Protein AF-A0A4R9B1T7-F1 (afdb_monomer_lite)

pLDDT: mean 87.19, std 13.81, range [33.06, 97.69]

Foldseek 3Di:
DDDDPQDWDKDWDDWDAQLPPQRKIKTKIWIAHPVVRQIFIFIWIQGPNDIDTLDGQPDSQKDFPDWDAENNRQWIWTKIDNGNVPFDWPPDPPPTDTQAIKTFITGRVPSDGPDIDGDDDDDDD

Organism: NCBI:txid1259164

Structure (mmCIF, N/CA/C/O backbone):
data_AF-A0A4R9B1T7-F1
#
_entry.id   AF-A0A4R9B1T7-F1
#
loop_
_atom_site.gro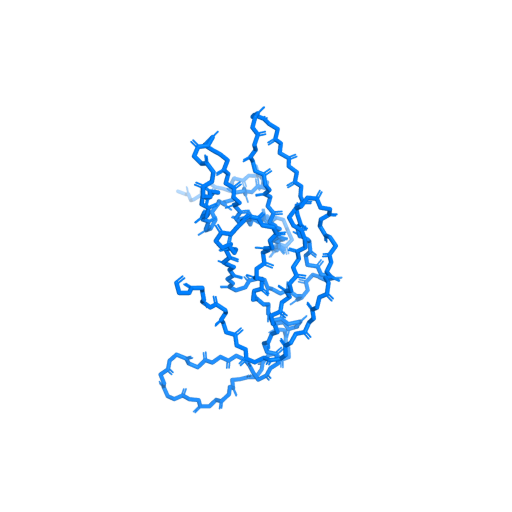up_PDB
_atom_site.id
_atom_site.type_symbol
_atom_site.label_atom_id
_atom_site.label_alt_id
_atom_site.label_comp_id
_atom_site.label_asym_id
_atom_site.label_entity_id
_atom_site.label_seq_id
_atom_site.pdbx_PDB_ins_code
_atom_site.Cartn_x
_atom_site.Cartn_y
_atom_site.Cartn_z
_atom_site.occupancy
_atom_site.B_iso_or_equiv
_atom_site.auth_seq_id
_atom_site.auth_comp_id
_atom_site.auth_asym_id
_atom_site.auth_atom_id
_atom_site.pdbx_PDB_model_num
ATOM 1 N N . MET A 1 1 ? 20.642 29.884 -5.667 1.00 33.06 1 MET A N 1
ATOM 2 C CA . MET A 1 1 ? 21.287 28.575 -5.428 1.00 33.06 1 MET A CA 1
ATOM 3 C C . MET A 1 1 ? 20.236 27.672 -4.811 1.00 33.06 1 MET A C 1
ATOM 5 O O . MET A 1 1 ? 19.611 28.138 -3.865 1.00 33.06 1 MET A O 1
ATOM 9 N N . PRO A 1 2 ? 19.957 26.474 -5.346 1.00 35.41 2 PRO A N 1
ATOM 10 C CA . PRO A 1 2 ? 19.049 25.559 -4.666 1.00 35.41 2 PRO A CA 1
ATOM 11 C C . PRO A 1 2 ? 19.725 25.107 -3.367 1.00 35.41 2 PRO A C 1
ATOM 13 O O . PRO A 1 2 ? 20.889 24.708 -3.382 1.00 35.41 2 PRO A O 1
ATOM 16 N N . GLN A 1 3 ? 19.038 25.270 -2.237 1.00 35.25 3 GLN A N 1
ATOM 17 C CA . GLN A 1 3 ? 19.550 24.815 -0.950 1.00 35.25 3 GLN A CA 1
ATOM 18 C C . GLN A 1 3 ? 19.370 23.303 -0.857 1.00 35.25 3 GLN A C 1
ATOM 20 O O . GLN A 1 3 ? 18.264 22.796 -1.026 1.00 35.25 3 GLN A O 1
ATOM 25 N N . ILE A 1 4 ? 20.469 22.597 -0.603 1.00 42.94 4 ILE A N 1
ATOM 26 C CA . ILE A 1 4 ? 20.443 21.188 -0.221 1.00 42.94 4 ILE A CA 1
ATOM 27 C C . ILE A 1 4 ? 19.821 21.146 1.176 1.00 42.94 4 ILE A C 1
ATOM 29 O O . ILE A 1 4 ? 20.411 21.643 2.133 1.00 42.94 4 ILE A O 1
ATOM 33 N N . VAL A 1 5 ? 18.601 20.622 1.273 1.00 47.53 5 VAL A N 1
ATOM 34 C CA . VAL A 1 5 ? 17.971 20.316 2.558 1.00 47.53 5 VAL A CA 1
ATOM 35 C C . VAL A 1 5 ? 18.565 18.990 3.018 1.00 47.53 5 VAL A C 1
ATOM 37 O O . VAL A 1 5 ? 18.233 17.940 2.474 1.00 47.53 5 VAL A O 1
ATOM 40 N N . GLU A 1 6 ? 19.484 19.032 3.981 1.00 45.84 6 GLU A N 1
ATOM 41 C CA . GLU A 1 6 ? 19.885 17.821 4.695 1.00 45.84 6 GLU A CA 1
ATOM 42 C C . GLU A 1 6 ? 18.702 17.333 5.537 1.00 45.84 6 GLU A C 1
ATOM 44 O O . GLU A 1 6 ? 18.221 18.036 6.427 1.00 45.84 6 GLU A O 1
ATOM 49 N N . GLY A 1 7 ? 18.205 16.135 5.237 1.00 50.31 7 GLY A N 1
ATOM 50 C CA . GLY A 1 7 ? 17.124 15.510 5.988 1.00 50.31 7 GLY A CA 1
ATOM 51 C C . GLY A 1 7 ? 16.364 14.480 5.165 1.00 50.31 7 GLY A C 1
ATOM 52 O O . GLY A 1 7 ? 16.354 14.514 3.937 1.00 50.31 7 GLY A O 1
ATOM 53 N N . THR A 1 8 ? 15.705 13.550 5.851 1.00 53.03 8 THR A N 1
ATOM 54 C CA . THR A 1 8 ? 14.718 12.690 5.202 1.00 53.03 8 THR A CA 1
ATOM 55 C C . THR A 1 8 ? 13.415 13.453 5.058 1.00 53.03 8 THR A C 1
ATOM 57 O O . THR A 1 8 ? 12.889 13.939 6.058 1.00 53.03 8 THR A O 1
ATOM 60 N N . THR A 1 9 ? 12.894 13.560 3.840 1.00 66.88 9 THR A N 1
ATOM 61 C CA . THR A 1 9 ? 11.587 14.177 3.598 1.00 66.88 9 THR A CA 1
ATOM 62 C C . THR A 1 9 ? 10.523 13.091 3.606 1.00 66.88 9 THR A C 1
ATOM 64 O O . THR A 1 9 ? 10.620 12.126 2.846 1.00 66.88 9 THR A O 1
ATOM 67 N N . GLU A 1 10 ? 9.529 13.241 4.477 1.00 72.38 10 GLU A N 1
ATOM 68 C CA . GLU A 1 10 ? 8.313 12.434 4.438 1.00 72.38 10 GLU A CA 1
ATOM 69 C C . GLU A 1 10 ? 7.242 13.165 3.634 1.00 72.38 10 GLU A C 1
ATOM 71 O O . GLU A 1 10 ? 7.064 14.379 3.751 1.00 72.38 10 GLU A O 1
ATOM 76 N N . SER A 1 11 ? 6.542 12.414 2.795 1.00 71.44 11 SER A N 1
ATOM 77 C CA . SER A 1 11 ? 5.416 12.896 2.013 1.00 71.44 11 SER A CA 1
ATOM 78 C C . SER A 1 11 ? 4.266 11.909 2.136 1.00 71.44 11 SER A C 1
ATOM 80 O O . SER A 1 11 ? 4.463 10.697 2.026 1.00 71.44 11 SER A O 1
ATOM 82 N N . THR A 1 12 ? 3.062 12.433 2.357 1.00 73.81 12 THR A N 1
ATOM 83 C CA . THR A 1 12 ? 1.832 11.646 2.291 1.00 73.81 12 THR A CA 1
ATOM 84 C C . THR A 1 12 ? 1.349 11.620 0.847 1.00 73.81 12 THR A C 1
ATOM 86 O O . THR A 1 12 ? 0.989 12.658 0.293 1.00 73.81 12 THR A O 1
ATOM 89 N N . ALA A 1 13 ? 1.339 10.435 0.241 1.00 67.19 13 ALA A N 1
ATOM 90 C CA . ALA A 1 13 ? 0.985 10.257 -1.166 1.00 67.19 13 ALA A CA 1
ATOM 91 C C . ALA A 1 13 ? -0.519 10.004 -1.377 1.00 67.19 13 ALA A C 1
ATOM 93 O O . ALA A 1 13 ? -1.072 10.380 -2.407 1.00 67.19 13 ALA A O 1
ATOM 94 N N . GLN A 1 14 ? -1.193 9.375 -0.408 1.00 84.31 14 GLN A N 1
ATOM 95 C CA . GLN A 1 14 ? -2.590 8.949 -0.537 1.00 84.31 14 GLN A CA 1
ATOM 96 C C . GLN A 1 14 ? -3.248 8.773 0.839 1.00 84.31 14 GLN A C 1
ATOM 98 O O . GLN A 1 14 ? -2.589 8.350 1.788 1.00 84.31 14 GLN A O 1
ATOM 103 N N . LEU A 1 15 ? -4.547 9.078 0.936 1.00 91.50 15 LEU A N 1
ATOM 104 C CA . LEU A 1 15 ? -5.371 8.948 2.145 1.00 91.50 15 LEU A CA 1
ATOM 105 C C . LEU A 1 15 ? -6.662 8.169 1.843 1.00 91.50 15 LEU A C 1
ATOM 107 O O . LEU A 1 15 ? -7.268 8.353 0.779 1.00 91.50 15 LEU A O 1
ATOM 111 N N . ARG A 1 16 ? -7.093 7.323 2.787 1.00 93.19 16 ARG A N 1
ATOM 112 C CA . ARG A 1 16 ? -8.399 6.641 2.803 1.00 93.19 16 ARG A CA 1
ATOM 113 C C . ARG A 1 16 ? -8.988 6.673 4.207 1.00 93.19 16 ARG A C 1
ATOM 115 O O . ARG A 1 16 ? -8.376 6.157 5.134 1.00 93.19 16 ARG A O 1
ATOM 122 N N . PHE A 1 17 ? -10.158 7.281 4.361 1.00 92.38 17 PHE A N 1
ATOM 123 C CA . PHE A 1 17 ? -10.843 7.375 5.650 1.00 92.38 17 PHE A CA 1
ATOM 124 C C . PHE A 1 17 ? -11.557 6.067 5.989 1.00 92.38 17 PHE A C 1
ATOM 126 O O . PHE A 1 17 ? -12.093 5.416 5.094 1.00 92.38 17 PHE A O 1
ATOM 133 N N . LEU A 1 18 ? -11.569 5.714 7.275 1.00 91.94 18 LEU A N 1
ATOM 134 C CA . LEU A 1 18 ? -12.405 4.634 7.790 1.00 91.94 18 LEU A CA 1
ATOM 135 C C . LEU A 1 18 ? -13.887 5.013 7.637 1.00 91.94 18 LEU A C 1
ATOM 137 O O . LEU A 1 18 ? -14.267 6.170 7.848 1.00 91.94 18 LEU A O 1
ATOM 141 N N . ALA A 1 19 ? -14.735 4.041 7.309 1.00 87.12 19 ALA A N 1
ATOM 142 C CA . ALA A 1 19 ? -16.173 4.237 7.151 1.00 87.12 19 ALA A CA 1
ATOM 143 C C . ALA A 1 19 ? -16.884 4.535 8.485 1.00 87.12 19 ALA A C 1
ATOM 145 O O . ALA A 1 19 ? -17.916 5.208 8.489 1.00 87.12 19 ALA A O 1
ATOM 146 N N . GLY A 1 20 ? -16.329 4.077 9.614 1.00 77.94 20 GLY A N 1
ATOM 147 C CA . GLY A 1 20 ? -16.911 4.228 10.956 1.00 77.94 20 GLY A CA 1
ATOM 148 C C . GLY A 1 20 ? -17.127 5.665 11.458 1.00 77.94 20 GLY A C 1
ATOM 149 O O . GLY A 1 20 ? -17.877 5.862 12.408 1.00 77.94 20 GLY A O 1
ATOM 150 N N . GLY A 1 21 ? -16.535 6.680 10.819 1.00 69.69 21 GLY A N 1
ATOM 151 C CA . GLY A 1 21 ? -16.813 8.094 11.112 1.00 69.69 21 GLY A CA 1
ATOM 152 C C . GLY A 1 21 ? -16.031 8.711 12.279 1.00 69.69 21 GLY A C 1
ATOM 153 O O . GLY A 1 21 ? -16.085 9.926 12.454 1.00 69.69 21 GLY A O 1
ATOM 154 N N . ASP A 1 22 ? -15.227 7.931 13.005 1.00 79.00 22 ASP A N 1
ATOM 155 C CA . ASP A 1 22 ? -14.417 8.395 14.149 1.00 79.00 22 ASP A CA 1
ATOM 156 C C . ASP A 1 22 ? -13.148 9.181 13.741 1.00 79.00 22 ASP A C 1
ATOM 158 O O . ASP A 1 22 ? -12.241 9.409 14.538 1.00 79.00 22 ASP A O 1
ATOM 162 N N . GLY A 1 23 ? -13.050 9.598 12.475 1.00 81.88 23 GLY A N 1
ATOM 163 C CA . GLY A 1 23 ? -11.924 10.380 11.954 1.00 81.88 23 GLY A CA 1
ATOM 164 C C . GLY A 1 23 ? -10.641 9.583 11.696 1.00 81.88 23 GLY A C 1
ATOM 165 O O . GLY A 1 23 ? -9.635 10.181 11.319 1.00 81.88 23 GLY A O 1
ATOM 166 N N . GLY A 1 24 ? -10.666 8.258 11.860 1.00 92.50 24 GLY A N 1
ATOM 167 C CA . GLY A 1 24 ? -9.543 7.391 11.513 1.00 92.50 24 GLY A CA 1
ATOM 168 C C . GLY A 1 24 ? -9.315 7.295 10.002 1.00 92.50 24 GLY A C 1
ATOM 169 O O . GLY A 1 24 ? -10.249 7.412 9.202 1.00 92.50 24 GLY A O 1
ATOM 170 N N . TYR A 1 25 ? -8.069 7.070 9.594 1.00 94.44 25 TYR A N 1
ATOM 171 C CA . TYR A 1 25 ? -7.704 6.908 8.187 1.00 94.44 25 TYR A CA 1
ATOM 172 C C . TYR A 1 25 ? -6.434 6.082 8.007 1.00 94.44 25 TYR A C 1
ATOM 174 O O . TYR A 1 25 ? -5.565 6.034 8.874 1.00 94.44 25 TYR A O 1
ATOM 182 N N . VAL A 1 26 ? -6.297 5.472 6.835 1.00 95.50 26 VAL A N 1
ATOM 183 C CA . VAL A 1 26 ? -5.043 4.898 6.353 1.00 95.50 26 VAL A CA 1
ATOM 184 C C . VAL A 1 26 ? -4.361 5.900 5.429 1.00 95.50 26 VAL A C 1
ATOM 186 O O . VAL A 1 26 ? -4.991 6.469 4.533 1.00 95.50 26 VAL A O 1
ATOM 189 N N . GLN A 1 27 ? -3.064 6.102 5.630 1.00 95.44 27 GLN A N 1
ATOM 190 C CA . GLN A 1 27 ? -2.226 6.952 4.796 1.00 95.44 27 GLN A CA 1
ATOM 191 C C . GLN A 1 27 ? -1.053 6.182 4.195 1.00 95.44 27 GLN A C 1
ATOM 193 O O . GLN A 1 27 ? -0.434 5.354 4.863 1.00 95.44 27 GLN A O 1
ATOM 198 N N . GLY A 1 28 ? -0.730 6.490 2.941 1.00 95.56 28 GLY A N 1
ATOM 199 C CA . GLY A 1 28 ? 0.509 6.069 2.300 1.00 95.56 28 GLY A CA 1
ATOM 200 C C . GLY A 1 28 ? 1.598 7.102 2.531 1.00 95.56 28 GLY A C 1
ATOM 201 O O . GLY A 1 28 ? 1.429 8.265 2.162 1.00 95.56 28 GLY A O 1
ATOM 202 N N . VAL A 1 29 ? 2.701 6.675 3.137 1.00 93.88 29 VAL A N 1
ATOM 203 C CA . VAL A 1 29 ? 3.838 7.533 3.468 1.00 93.88 29 VAL A CA 1
ATOM 204 C C . VAL A 1 29 ? 5.041 7.103 2.651 1.00 93.88 29 VAL A C 1
ATOM 206 O O . VAL A 1 29 ? 5.455 5.943 2.699 1.00 93.88 29 VAL A O 1
ATOM 209 N N . THR A 1 30 ? 5.634 8.064 1.956 1.00 92.25 30 THR A N 1
ATOM 210 C CA . THR A 1 30 ? 6.909 7.915 1.265 1.00 92.25 30 THR A CA 1
ATOM 211 C C . THR A 1 30 ? 7.974 8.697 2.013 1.00 92.25 30 THR A C 1
ATOM 213 O O . THR A 1 30 ? 7.826 9.896 2.247 1.00 92.25 30 THR A O 1
ATOM 216 N N . ARG A 1 31 ? 9.080 8.032 2.345 1.00 89.56 31 ARG A N 1
ATOM 217 C CA . ARG A 1 31 ? 10.281 8.653 2.897 1.00 89.56 31 ARG A CA 1
ATOM 218 C C . ARG A 1 31 ? 11.402 8.606 1.872 1.00 89.56 31 ARG A C 1
ATOM 220 O O . ARG A 1 31 ? 11.806 7.522 1.453 1.00 89.56 31 ARG A O 1
ATOM 227 N N . PHE A 1 32 ? 11.924 9.774 1.522 1.00 86.69 32 PHE A N 1
ATOM 228 C CA . PHE A 1 32 ? 13.086 9.911 0.652 1.00 86.69 32 PHE A CA 1
ATOM 229 C C . PHE A 1 32 ? 14.341 10.225 1.472 1.00 86.69 32 PHE A C 1
ATOM 231 O O . PHE A 1 32 ? 14.328 11.119 2.324 1.00 86.69 32 PHE A O 1
ATOM 238 N N . ASP A 1 33 ? 15.420 9.492 1.214 1.00 86.06 33 ASP A N 1
ATOM 239 C CA . ASP A 1 33 ? 16.755 9.751 1.748 1.00 86.06 33 ASP A CA 1
ATOM 240 C C . ASP A 1 33 ? 17.613 10.429 0.674 1.00 86.06 33 ASP A C 1
ATOM 242 O O . ASP A 1 33 ? 18.056 9.797 -0.284 1.00 86.06 33 ASP A O 1
ATOM 246 N N . ALA A 1 34 ? 17.874 11.724 0.852 1.00 84.12 34 ALA A N 1
ATOM 247 C CA . ALA A 1 34 ? 18.642 12.518 -0.101 1.00 84.12 34 ALA A CA 1
ATOM 248 C C . ALA A 1 34 ? 20.122 12.108 -0.209 1.00 84.12 34 ALA A C 1
ATOM 250 O O . ALA A 1 34 ? 20.746 12.389 -1.230 1.00 84.12 34 ALA A O 1
ATOM 251 N N . ALA A 1 35 ? 20.691 11.447 0.807 1.00 87.50 35 ALA A N 1
ATOM 252 C CA . ALA A 1 35 ? 22.092 11.031 0.787 1.00 87.50 35 ALA A CA 1
ATOM 253 C C . ALA A 1 35 ? 22.305 9.786 -0.083 1.00 87.50 35 ALA A C 1
ATOM 255 O O . ALA A 1 35 ? 23.337 9.652 -0.739 1.00 87.50 35 ALA A O 1
ATOM 256 N N . THR A 1 36 ? 21.330 8.875 -0.086 1.00 86.75 36 THR A N 1
ATOM 257 C CA . THR A 1 36 ? 21.408 7.602 -0.819 1.00 86.75 36 THR A CA 1
ATOM 258 C C . THR A 1 36 ? 20.541 7.574 -2.077 1.00 86.75 36 THR A C 1
ATOM 260 O O . THR A 1 36 ? 20.720 6.700 -2.922 1.00 86.75 36 THR A O 1
ATOM 263 N N . GLY A 1 37 ? 19.597 8.508 -2.210 1.00 84.88 37 GLY A N 1
ATOM 264 C CA . GLY A 1 37 ? 18.543 8.472 -3.222 1.00 84.88 37 GLY A CA 1
ATOM 265 C C . GLY A 1 37 ? 17.494 7.384 -2.968 1.00 84.88 37 G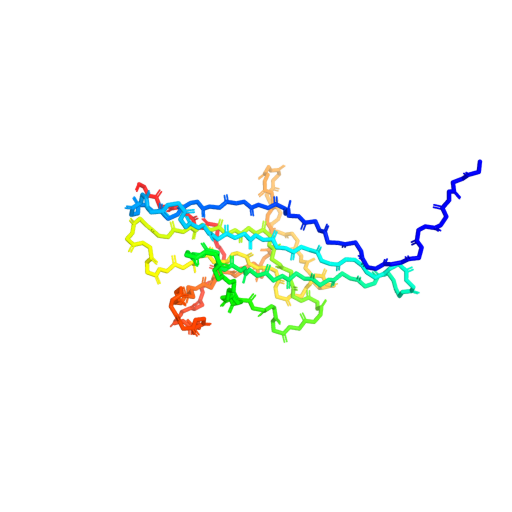LY A C 1
ATOM 266 O O . GLY A 1 37 ? 16.670 7.119 -3.842 1.00 84.88 37 GLY A O 1
ATOM 267 N N . ALA A 1 38 ? 17.530 6.720 -1.807 1.00 85.56 38 ALA A N 1
ATOM 268 C CA . ALA A 1 38 ? 16.609 5.642 -1.488 1.00 85.56 38 ALA A CA 1
ATOM 269 C C . ALA A 1 38 ? 15.214 6.180 -1.152 1.00 85.56 38 ALA A C 1
ATOM 271 O O . ALA A 1 38 ? 15.054 7.175 -0.445 1.00 85.56 38 ALA A O 1
ATOM 272 N N . GLU A 1 39 ? 14.200 5.454 -1.609 1.00 88.31 39 GLU A N 1
ATOM 273 C CA . GLU A 1 39 ? 12.801 5.696 -1.281 1.00 88.31 39 GLU A CA 1
ATOM 274 C C . GLU A 1 39 ? 12.272 4.512 -0.470 1.00 88.31 39 GLU A C 1
ATOM 276 O O . GLU A 1 39 ? 12.548 3.355 -0.796 1.00 88.31 39 GLU A O 1
ATOM 281 N N . ARG A 1 40 ? 11.529 4.791 0.602 1.00 90.75 40 ARG A N 1
ATOM 282 C CA . ARG A 1 40 ? 10.839 3.771 1.395 1.00 90.75 40 ARG A CA 1
ATOM 283 C C . ARG A 1 40 ? 9.388 4.155 1.589 1.00 90.75 40 ARG A C 1
ATOM 285 O O . ARG A 1 40 ? 9.099 5.227 2.116 1.00 90.75 40 ARG A O 1
ATOM 292 N N . GLN A 1 41 ? 8.502 3.250 1.205 1.00 94.56 41 GLN A N 1
ATOM 293 C CA . GLN A 1 41 ? 7.065 3.412 1.358 1.00 94.56 41 GLN A CA 1
ATOM 294 C C . GLN A 1 41 ? 6.555 2.565 2.519 1.00 94.56 41 GLN A C 1
ATOM 296 O O . GLN A 1 41 ? 7.130 1.524 2.833 1.00 94.56 41 GLN A O 1
ATOM 301 N N . HIS A 1 42 ? 5.478 3.003 3.156 1.00 95.44 42 HIS A N 1
ATOM 302 C CA . HIS A 1 42 ? 4.702 2.187 4.084 1.00 95.44 42 HIS A CA 1
ATOM 303 C C . HIS A 1 42 ? 3.276 2.727 4.196 1.00 95.44 42 HIS A C 1
ATOM 305 O O . HIS A 1 42 ? 3.009 3.875 3.832 1.00 95.44 42 HIS A O 1
ATOM 311 N N . LEU A 1 43 ? 2.365 1.901 4.708 1.00 96.75 43 LEU A N 1
ATOM 312 C CA . LEU A 1 43 ? 0.993 2.305 5.005 1.00 96.75 43 LEU A CA 1
ATOM 313 C C . LEU A 1 43 ? 0.799 2.360 6.512 1.00 96.75 43 LEU A C 1
ATOM 315 O O . LEU A 1 43 ? 1.134 1.403 7.217 1.00 96.75 43 LEU A O 1
ATOM 319 N N . SER A 1 44 ? 0.230 3.462 6.985 1.00 95.75 44 SER A N 1
ATOM 320 C CA . SER A 1 44 ? -0.035 3.698 8.400 1.00 95.75 44 SER A CA 1
ATOM 321 C C . SER A 1 44 ? -1.516 3.944 8.639 1.00 95.75 44 SER A C 1
ATOM 323 O O . SER A 1 44 ? -2.136 4.714 7.911 1.00 95.75 44 SER A O 1
ATOM 325 N N . LEU A 1 45 ? -2.067 3.309 9.667 1.00 95.31 45 LEU A N 1
ATOM 326 C CA . LEU A 1 45 ? -3.365 3.622 10.245 1.00 95.31 45 LEU A CA 1
ATOM 327 C C . LEU A 1 45 ? -3.176 4.720 11.284 1.00 95.31 45 LEU A C 1
ATOM 329 O O . LEU A 1 45 ? -2.363 4.572 12.195 1.00 95.31 45 LEU A O 1
ATOM 333 N N . VAL A 1 46 ? -3.942 5.793 11.149 1.00 94.31 46 VAL A N 1
ATOM 334 C CA . VAL A 1 46 ? -4.066 6.852 12.144 1.00 94.31 46 VAL A CA 1
ATOM 335 C C . VAL A 1 46 ? -5.451 6.748 12.762 1.00 94.31 46 VAL A C 1
ATOM 337 O O .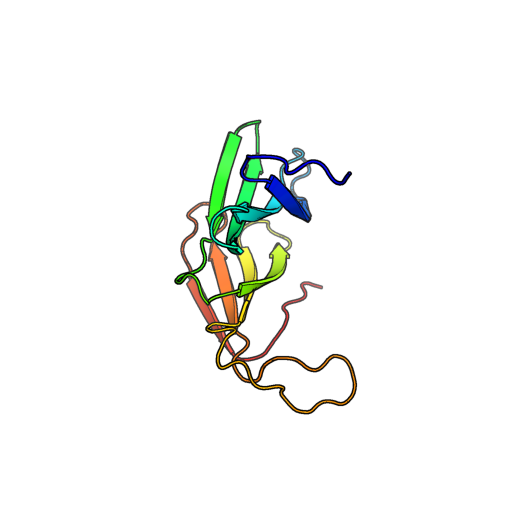 VAL A 1 46 ? -6.451 6.849 12.051 1.00 94.31 46 VAL A O 1
ATOM 340 N N . GLN A 1 47 ? -5.513 6.532 14.072 1.00 91.56 47 GLN A N 1
ATOM 341 C CA . GLN A 1 47 ? -6.763 6.410 14.822 1.00 91.56 47 GLN A CA 1
ATOM 342 C C . GLN A 1 47 ? -6.529 6.848 16.268 1.00 91.56 47 GLN A C 1
ATOM 344 O O . GLN A 1 47 ? -5.501 6.513 16.842 1.00 91.56 47 GLN A O 1
ATOM 349 N N . ASP A 1 48 ? -7.449 7.626 16.845 1.00 89.25 48 ASP A N 1
ATOM 350 C CA . ASP A 1 48 ? -7.366 8.099 18.239 1.00 89.25 48 ASP A CA 1
ATOM 351 C C . ASP A 1 48 ? -6.037 8.795 18.604 1.00 89.25 48 ASP A C 1
ATOM 353 O O . ASP A 1 48 ? -5.530 8.666 19.714 1.00 89.25 48 ASP A O 1
ATOM 357 N N . ALA A 1 49 ? -5.473 9.555 17.655 1.00 85.75 49 ALA A N 1
ATOM 358 C CA . ALA A 1 49 ? -4.151 10.199 17.730 1.00 85.75 49 ALA A CA 1
ATOM 359 C C . ALA A 1 49 ? -2.941 9.242 17.808 1.00 85.75 49 ALA A C 1
ATOM 361 O O . ALA A 1 49 ? -1.802 9.704 17.893 1.00 85.75 49 ALA A O 1
ATOM 362 N N . GLU A 1 50 ? -3.170 7.937 17.698 1.00 91.75 50 GLU A N 1
ATOM 363 C CA . GLU A 1 50 ? -2.142 6.910 17.572 1.00 91.75 50 GLU A CA 1
ATOM 364 C C . GLU A 1 50 ? -1.856 6.602 16.097 1.00 91.75 50 GLU A C 1
ATOM 366 O O . GLU A 1 50 ? -2.713 6.764 15.220 1.00 91.75 50 GLU A O 1
ATOM 371 N N . VAL A 1 51 ? -0.630 6.152 15.818 1.00 93.56 51 VAL A N 1
ATOM 372 C CA . VAL A 1 51 ? -0.180 5.788 14.468 1.00 93.56 51 VAL A CA 1
ATOM 373 C C . VAL A 1 51 ? 0.410 4.384 14.484 1.00 93.56 51 VAL A C 1
ATOM 375 O O . VAL A 1 51 ? 1.387 4.117 15.183 1.00 93.56 51 VAL A O 1
ATOM 378 N N . TYR A 1 52 ? -0.145 3.498 13.660 1.00 94.12 52 TYR A N 1
ATOM 379 C CA . TYR A 1 52 ? 0.285 2.108 13.529 1.00 94.12 52 TYR A CA 1
ATOM 380 C C . TYR A 1 52 ? 0.675 1.804 12.091 1.00 94.12 52 TYR A C 1
ATOM 382 O O . TYR A 1 52 ? -0.082 2.085 11.167 1.00 94.12 52 TYR A O 1
ATOM 390 N N . THR A 1 53 ? 1.825 1.172 11.874 1.00 95.44 53 THR A N 1
ATOM 391 C CA . THR A 1 53 ? 2.175 0.674 10.540 1.00 95.44 53 THR A CA 1
ATOM 392 C C . THR A 1 53 ? 1.365 -0.581 10.220 1.00 95.44 53 THR A C 1
ATOM 394 O O . THR A 1 53 ? 1.521 -1.607 10.876 1.00 95.44 53 THR A O 1
ATOM 397 N N . VAL A 1 54 ? 0.522 -0.506 9.191 1.00 96.44 54 VAL A N 1
ATOM 398 C CA . VAL A 1 54 ? -0.337 -1.612 8.734 1.00 96.44 54 VAL A CA 1
ATOM 399 C C . VAL A 1 54 ? 0.365 -2.457 7.680 1.00 96.44 54 VAL A C 1
ATOM 401 O O . VAL A 1 54 ? 0.195 -3.671 7.640 1.00 96.44 54 VAL A O 1
ATOM 404 N N . HIS A 1 55 ? 1.162 -1.834 6.812 1.00 97.00 55 HIS A N 1
ATOM 405 C CA . HIS A 1 55 ? 1.888 -2.559 5.778 1.00 97.00 55 HIS A CA 1
ATOM 406 C C . HIS A 1 55 ? 3.260 -1.942 5.511 1.00 97.00 55 HIS A C 1
ATOM 408 O O . HIS A 1 55 ? 3.396 -0.728 5.347 1.00 97.00 55 HIS A O 1
ATOM 414 N N . LEU A 1 56 ? 4.261 -2.817 5.434 1.00 96.25 56 LEU A N 1
ATOM 415 C CA . LEU A 1 56 ? 5.618 -2.526 4.991 1.00 96.25 56 LEU A CA 1
ATOM 416 C C . LEU A 1 56 ? 5.906 -3.371 3.749 1.00 96.25 56 LEU A C 1
ATOM 418 O O . LEU A 1 56 ? 5.641 -4.579 3.797 1.00 96.25 56 LEU A O 1
ATOM 422 N N . PRO A 1 57 ? 6.485 -2.779 2.691 1.00 95.69 57 PRO A N 1
ATOM 423 C CA . PRO A 1 57 ? 6.984 -3.541 1.563 1.00 95.69 57 PRO A CA 1
ATOM 424 C C . PRO A 1 57 ? 7.959 -4.631 2.014 1.00 95.69 57 PRO A C 1
ATOM 426 O O . PRO A 1 57 ? 8.797 -4.415 2.896 1.00 95.69 57 PRO A O 1
ATOM 429 N N . ALA A 1 58 ? 7.867 -5.811 1.405 1.00 94.81 58 ALA A N 1
ATOM 430 C CA . ALA A 1 58 ? 8.694 -6.963 1.767 1.00 94.81 58 ALA A CA 1
ATOM 431 C C . ALA A 1 58 ? 10.181 -6.782 1.404 1.00 94.81 58 ALA A C 1
ATOM 433 O O . ALA A 1 58 ? 11.046 -7.484 1.936 1.00 94.81 58 ALA A O 1
ATOM 434 N N . SER A 1 59 ? 10.488 -5.855 0.495 1.00 94.38 59 SER A N 1
ATOM 435 C CA . SER A 1 59 ? 11.840 -5.531 0.043 1.00 94.38 59 SER A CA 1
ATOM 436 C C . SER A 1 59 ? 11.958 -4.040 -0.300 1.00 94.38 59 SER A C 1
ATOM 438 O O . SER A 1 59 ? 10.966 -3.324 -0.376 1.00 94.38 59 SER A O 1
ATOM 440 N N . ALA A 1 60 ? 13.183 -3.568 -0.550 1.00 91.56 60 ALA A N 1
ATOM 441 C CA . ALA A 1 60 ? 13.422 -2.204 -1.032 1.00 91.56 60 ALA A CA 1
ATOM 442 C C . ALA A 1 60 ? 13.052 -1.992 -2.517 1.00 91.56 60 ALA A C 1
ATOM 444 O O . ALA A 1 60 ? 13.096 -0.862 -3.001 1.00 91.56 60 ALA A O 1
ATOM 445 N N . THR A 1 61 ? 12.751 -3.065 -3.253 1.00 94.25 61 THR A N 1
ATOM 446 C CA . THR A 1 61 ? 12.352 -3.004 -4.666 1.00 94.25 61 THR A CA 1
ATOM 447 C C . THR A 1 61 ? 10.854 -3.220 -4.865 1.00 94.25 61 THR A C 1
ATOM 449 O O . THR A 1 61 ? 10.335 -2.889 -5.933 1.00 94.25 61 THR A O 1
ATOM 452 N N . GLU A 1 62 ? 10.151 -3.716 -3.844 1.00 95.81 62 GLU A N 1
ATOM 453 C CA . GLU A 1 62 ? 8.694 -3.758 -3.810 1.00 95.81 62 GLU A CA 1
ATOM 454 C C . GLU A 1 62 ? 8.141 -2.336 -3.665 1.00 95.81 62 GLU A C 1
ATOM 456 O O . GLU A 1 62 ? 8.576 -1.563 -2.811 1.00 95.81 62 GLU A O 1
ATOM 461 N N . THR A 1 63 ? 7.203 -1.976 -4.536 1.00 94.19 63 THR A N 1
ATOM 462 C CA . THR A 1 63 ? 6.615 -0.632 -4.595 1.00 94.19 63 THR A CA 1
ATOM 463 C C . THR A 1 63 ? 5.115 -0.726 -4.390 1.00 94.19 63 THR A C 1
ATOM 465 O O . THR A 1 63 ? 4.456 -1.526 -5.047 1.00 94.19 63 THR A O 1
ATOM 468 N N . ILE A 1 64 ? 4.570 0.114 -3.520 1.00 94.81 64 ILE A N 1
ATOM 469 C CA . ILE A 1 64 ? 3.133 0.320 -3.371 1.00 94.81 64 ILE A CA 1
ATOM 470 C C . ILE A 1 64 ? 2.708 1.322 -4.439 1.00 94.81 64 ILE A C 1
ATOM 472 O O . ILE A 1 64 ? 3.177 2.460 -4.463 1.00 94.81 64 ILE A O 1
ATOM 476 N N . VAL A 1 65 ? 1.818 0.892 -5.328 1.00 92.56 65 VAL A N 1
ATOM 477 C CA . VAL A 1 65 ? 1.294 1.727 -6.421 1.00 92.56 65 VAL A CA 1
ATOM 478 C C . VAL A 1 65 ? -0.120 2.233 -6.145 1.00 92.56 65 VAL A C 1
ATOM 480 O O . VAL A 1 65 ? -0.568 3.175 -6.790 1.00 92.56 65 VAL A O 1
ATOM 483 N N . GLY A 1 66 ? -0.804 1.651 -5.160 1.00 92.69 66 GLY A N 1
ATOM 484 C CA . GLY A 1 66 ? -2.103 2.112 -4.691 1.00 92.69 66 GLY A CA 1
ATOM 485 C C . GLY A 1 66 ? -2.620 1.273 -3.529 1.00 92.69 66 GLY A C 1
ATOM 486 O O . GLY A 1 66 ? -2.082 0.209 -3.214 1.00 92.69 66 GLY A O 1
ATOM 487 N N . PHE A 1 67 ? -3.670 1.754 -2.875 1.00 94.75 67 PHE A N 1
ATOM 488 C CA . PHE A 1 67 ? -4.424 0.970 -1.907 1.00 94.75 67 PHE A CA 1
ATOM 489 C C . PHE A 1 67 ? -5.864 1.463 -1.777 1.00 94.75 67 PHE A C 1
ATOM 491 O O . PHE A 1 67 ? -6.154 2.641 -2.003 1.00 94.75 67 PHE A O 1
ATOM 498 N N . GLU A 1 68 ? -6.737 0.564 -1.334 1.00 94.44 68 GLU A N 1
ATOM 499 C CA . GLU A 1 68 ? -8.145 0.839 -1.076 1.00 94.44 68 GLU A CA 1
ATOM 500 C C . GLU A 1 68 ? -8.601 0.140 0.210 1.00 94.44 68 GLU A C 1
ATOM 502 O O . GLU A 1 68 ? -8.236 -1.009 0.482 1.00 94.44 68 GLU A O 1
ATOM 507 N N . LEU A 1 69 ? -9.407 0.831 1.014 1.00 93.75 69 LEU A N 1
ATOM 508 C CA . LEU A 1 69 ? -9.942 0.299 2.262 1.00 93.75 69 LEU A CA 1
ATOM 509 C C . LEU A 1 69 ? -11.281 -0.399 2.003 1.00 93.75 69 LEU A C 1
ATOM 511 O O . LEU A 1 69 ? -12.134 0.130 1.296 1.00 93.75 69 LEU A O 1
ATOM 515 N N . SER A 1 70 ? -11.475 -1.587 2.573 1.00 93.44 70 SER A N 1
ATOM 516 C CA . SER A 1 70 ? -12.754 -2.292 2.487 1.00 93.44 70 SER A CA 1
ATOM 517 C C . SER A 1 70 ? -13.870 -1.514 3.197 1.00 93.44 70 SER A C 1
ATOM 519 O O . SER A 1 70 ? -13.596 -0.957 4.258 1.00 93.44 70 SER A O 1
ATOM 521 N N . PRO A 1 71 ? -15.137 -1.576 2.742 1.00 91.88 71 PRO A N 1
ATOM 522 C CA . PRO A 1 71 ? -16.241 -0.806 3.330 1.00 91.88 71 PRO A CA 1
ATOM 523 C C . PRO A 1 71 ? -16.533 -1.085 4.810 1.00 91.88 71 PRO A C 1
ATOM 525 O O . PRO A 1 71 ? -17.218 -0.308 5.463 1.00 91.88 71 PRO A O 1
ATOM 528 N N . ASN A 1 72 ? -16.069 -2.223 5.332 1.00 92.88 72 ASN A N 1
ATOM 529 C CA 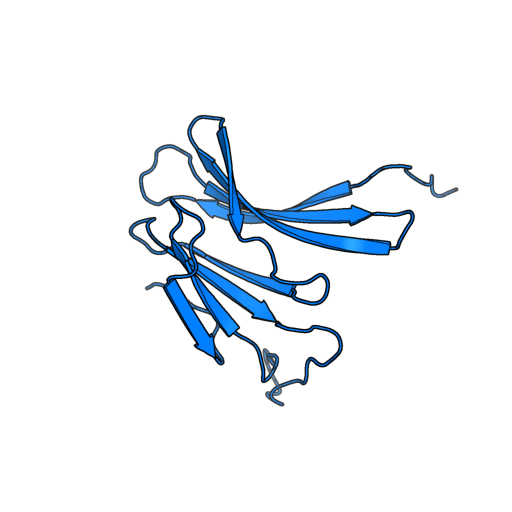. ASN A 1 72 ? -16.220 -2.599 6.735 1.00 92.88 72 ASN A CA 1
ATOM 530 C C . ASN A 1 72 ? -14.958 -2.332 7.576 1.00 92.88 72 ASN A C 1
ATOM 532 O O . ASN A 1 72 ? -14.872 -2.846 8.688 1.00 92.88 72 ASN A O 1
ATOM 536 N N . ASP A 1 73 ? -13.976 -1.604 7.035 1.00 94.06 73 ASP A N 1
ATOM 537 C CA . ASP A 1 73 ? -12.715 -1.209 7.679 1.00 94.06 73 ASP A CA 1
ATOM 538 C C . ASP A 1 73 ? -11.786 -2.366 8.110 1.00 94.06 73 ASP A C 1
ATOM 540 O O . ASP A 1 73 ? -10.759 -2.147 8.749 1.00 94.06 73 ASP A O 1
ATOM 544 N N . GLN A 1 74 ? -12.093 -3.618 7.752 1.00 94.81 74 GLN A N 1
ATOM 545 C CA . GLN A 1 74 ? -11.327 -4.781 8.224 1.00 94.81 74 GLN A CA 1
ATOM 546 C C . GLN A 1 74 ? -10.087 -5.080 7.384 1.00 94.81 74 GLN A C 1
ATOM 548 O O . GLN A 1 74 ? -9.114 -5.650 7.894 1.00 94.81 74 GLN A O 1
ATOM 553 N N . TYR A 1 75 ? -10.135 -4.744 6.097 1.00 95.69 75 TYR A N 1
ATOM 554 C CA . TYR A 1 75 ? -9.103 -5.093 5.138 1.00 95.69 75 TYR A CA 1
ATOM 555 C C . TYR A 1 75 ? -8.636 -3.893 4.332 1.00 95.69 75 TYR A C 1
ATOM 557 O O . TYR A 1 75 ? -9.415 -3.051 3.893 1.00 95.69 75 TYR A O 1
ATOM 565 N N . LEU A 1 76 ? -7.339 -3.885 4.072 1.00 95.62 76 LEU A N 1
ATOM 566 C CA . LEU A 1 76 ? -6.706 -3.015 3.106 1.00 95.62 76 LEU A CA 1
ATOM 567 C C . LEU A 1 76 ? -6.338 -3.856 1.889 1.00 95.62 76 LEU A C 1
ATOM 569 O O . LEU A 1 76 ? -5.603 -4.839 2.014 1.00 95.62 76 LEU A O 1
ATOM 573 N N . ALA A 1 77 ? -6.859 -3.487 0.725 1.00 96.56 77 ALA A N 1
ATOM 574 C CA . ALA A 1 77 ? -6.375 -4.008 -0.538 1.00 96.56 77 ALA A CA 1
ATOM 575 C C . ALA A 1 77 ? -5.192 -3.141 -0.974 1.00 96.56 77 ALA A C 1
ATOM 577 O O . ALA A 1 77 ? -5.370 -1.973 -1.301 1.00 96.56 77 ALA A O 1
ATOM 578 N N . VAL A 1 78 ? -3.983 -3.692 -0.921 1.00 96.56 78 VAL A N 1
ATOM 579 C CA . VAL A 1 78 ? -2.747 -2.989 -1.278 1.00 96.56 78 VAL A CA 1
ATOM 580 C C . VAL A 1 78 ? -2.280 -3.483 -2.632 1.00 96.56 78 VAL A C 1
ATOM 582 O O . VAL A 1 78 ? -2.002 -4.670 -2.791 1.00 96.56 78 VAL A O 1
ATOM 585 N N . HIS A 1 79 ? -2.184 -2.581 -3.597 1.00 95.50 79 HIS A N 1
ATOM 586 C CA . HIS A 1 79 ? -1.674 -2.880 -4.921 1.00 95.50 79 HIS A CA 1
ATOM 587 C C . HIS A 1 79 ? -0.169 -2.608 -4.955 1.00 95.50 79 HIS A C 1
ATOM 589 O O . HIS A 1 79 ? 0.284 -1.492 -4.678 1.00 95.50 79 HIS A O 1
ATOM 595 N N . ILE A 1 80 ? 0.606 -3.646 -5.268 1.00 95.81 80 ILE A N 1
ATOM 596 C CA . ILE A 1 80 ? 2.065 -3.593 -5.297 1.00 95.81 80 ILE A CA 1
ATOM 597 C C . ILE A 1 80 ? 2.635 -4.032 -6.643 1.00 95.81 80 ILE A C 1
ATOM 599 O O . ILE A 1 80 ? 2.066 -4.871 -7.340 1.00 95.81 80 ILE A O 1
ATOM 603 N N . VAL A 1 81 ? 3.830 -3.531 -6.936 1.00 95.75 81 VAL A N 1
ATOM 604 C CA . VAL A 1 81 ? 4.766 -4.107 -7.902 1.00 95.75 81 VAL A CA 1
ATOM 605 C C . VAL A 1 81 ? 5.857 -4.819 -7.094 1.00 95.75 81 VAL A C 1
ATOM 607 O O . VAL A 1 81 ? 6.620 -4.131 -6.411 1.00 95.75 81 VAL A O 1
ATOM 610 N N . PRO A 1 82 ? 5.950 -6.163 -7.126 1.00 95.25 82 PRO A N 1
ATOM 611 C CA . PRO A 1 82 ? 6.862 -6.924 -6.263 1.00 95.25 82 PRO A CA 1
ATOM 612 C C . PRO A 1 82 ? 8.343 -6.581 -6.453 1.00 95.25 82 PRO A C 1
ATOM 614 O O . PRO A 1 82 ? 9.123 -6.628 -5.504 1.00 95.25 82 PRO A O 1
ATOM 617 N N . ASN A 1 83 ? 8.743 -6.243 -7.682 1.00 95.06 83 ASN A N 1
ATOM 618 C CA . ASN A 1 83 ? 10.089 -5.777 -7.979 1.00 95.06 83 ASN A CA 1
ATOM 619 C C . ASN A 1 83 ? 10.081 -4.765 -9.131 1.00 95.06 83 ASN A C 1
ATOM 621 O O . ASN A 1 83 ? 10.027 -5.134 -10.305 1.00 95.06 83 ASN A O 1
ATOM 625 N N . ARG A 1 84 ? 10.213 -3.479 -8.794 1.00 91.69 84 ARG A N 1
ATOM 626 C CA . ARG A 1 84 ? 10.240 -2.382 -9.773 1.00 91.69 84 ARG A CA 1
ATOM 627 C C . ARG A 1 84 ? 11.372 -2.473 -10.801 1.00 91.69 84 ARG A C 1
ATOM 629 O O . ARG A 1 84 ? 11.252 -1.898 -11.874 1.00 91.69 84 ARG A O 1
ATOM 636 N N . GLU A 1 85 ? 12.461 -3.178 -10.495 1.00 94.44 85 GLU A N 1
ATOM 637 C CA . GLU A 1 85 ? 13.617 -3.303 -11.397 1.00 94.44 85 GLU A CA 1
ATOM 638 C C . GLU A 1 85 ? 13.369 -4.297 -12.536 1.00 94.44 85 GLU A C 1
ATOM 640 O O . GLU A 1 85 ? 13.988 -4.201 -13.593 1.00 94.44 85 GLU A O 1
ATOM 645 N N . THR A 1 86 ? 12.459 -5.250 -12.326 1.00 94.69 86 THR A N 1
ATOM 646 C CA . THR A 1 86 ? 12.087 -6.276 -13.312 1.00 94.69 86 THR A CA 1
ATOM 647 C C . THR A 1 86 ? 10.666 -6.101 -13.839 1.00 94.69 86 THR A C 1
ATOM 649 O O . THR A 1 86 ? 10.184 -6.956 -14.579 1.00 94.69 86 THR A O 1
ATOM 652 N N . ALA A 1 87 ? 9.990 -5.020 -13.449 1.00 92.00 87 ALA A N 1
ATOM 653 C CA . ALA A 1 87 ? 8.615 -4.743 -13.825 1.00 92.00 87 ALA A CA 1
ATOM 654 C C . ALA A 1 87 ? 8.477 -4.624 -15.350 1.00 92.00 87 ALA A C 1
ATOM 656 O O . ALA A 1 87 ? 9.145 -3.814 -15.995 1.00 92.00 87 ALA A O 1
ATOM 657 N N . ALA A 1 88 ? 7.582 -5.426 -15.922 1.00 94.00 88 ALA A N 1
ATOM 658 C CA . ALA A 1 88 ? 7.262 -5.410 -17.343 1.00 94.00 88 ALA A CA 1
ATOM 659 C C . ALA A 1 88 ? 5.817 -4.958 -17.540 1.00 94.00 88 ALA A C 1
ATOM 661 O O . ALA A 1 88 ? 4.930 -5.397 -16.813 1.00 94.00 88 ALA A O 1
ATOM 662 N N . SER A 1 89 ? 5.577 -4.089 -18.522 1.00 90.81 89 SER A N 1
ATOM 663 C CA . SER A 1 89 ? 4.221 -3.663 -18.870 1.00 90.81 89 SER A CA 1
ATOM 664 C C . SER A 1 89 ? 3.410 -4.828 -19.448 1.00 90.81 89 SER A C 1
ATOM 666 O O . SER A 1 89 ? 3.931 -5.635 -20.216 1.00 90.81 89 SER A O 1
ATOM 668 N N . ASP A 1 90 ? 2.123 -4.878 -19.117 1.00 89.50 90 ASP A N 1
ATOM 669 C CA . ASP A 1 90 ? 1.135 -5.803 -19.684 1.00 89.50 90 ASP A CA 1
ATOM 670 C C . ASP A 1 90 ? 0.740 -5.504 -21.145 1.00 89.50 90 ASP A C 1
ATOM 672 O O . ASP A 1 90 ? 0.018 -6.284 -21.766 1.00 89.50 90 ASP A O 1
ATOM 676 N N . GLY A 1 91 ? 1.242 -4.408 -21.720 1.00 91.56 91 GLY A N 1
ATOM 677 C CA . GLY A 1 91 ? 1.081 -4.072 -23.132 1.00 91.56 91 GLY A CA 1
ATOM 678 C C . GLY A 1 91 ? -0.251 -3.416 -23.498 1.00 91.56 91 GLY A C 1
ATOM 679 O O . GLY A 1 91 ? -0.487 -3.176 -24.686 1.00 91.56 91 GLY A O 1
ATOM 680 N N . TYR A 1 92 ? -1.115 -3.087 -22.529 1.00 87.38 92 TYR A N 1
ATOM 681 C CA . TYR A 1 92 ? -2.317 -2.309 -22.830 1.00 87.38 92 TYR A CA 1
ATOM 682 C C . TYR A 1 92 ? -1.954 -0.867 -23.224 1.00 87.38 92 TYR A C 1
ATOM 684 O O . TYR A 1 92 ? -1.108 -0.239 -22.593 1.00 87.38 92 TYR A O 1
ATOM 692 N N . PRO A 1 93 ? -2.600 -0.286 -24.251 1.00 88.19 93 PRO A N 1
ATOM 693 C CA . PRO A 1 93 ? -2.264 1.059 -24.725 1.00 88.19 93 PRO A CA 1
ATOM 694 C C . PRO A 1 93 ? -2.745 2.180 -23.790 1.00 88.19 93 PRO A C 1
ATOM 696 O O . PRO A 1 93 ? -2.280 3.311 -23.898 1.00 88.19 93 PRO A O 1
ATOM 699 N N . VAL A 1 94 ? -3.695 1.888 -22.898 1.00 87.94 94 VAL A N 1
ATOM 700 C CA . VAL A 1 94 ? -4.265 2.833 -21.931 1.00 87.94 94 VAL A CA 1
ATOM 701 C C . VAL A 1 94 ? -4.235 2.178 -20.558 1.00 87.94 94 VAL A C 1
ATOM 703 O O . VAL A 1 94 ? -4.659 1.033 -20.425 1.00 87.94 94 VAL A O 1
ATOM 706 N N . SER A 1 95 ? -3.747 2.914 -19.556 1.00 82.12 95 SER A N 1
ATOM 707 C CA . SER A 1 95 ? -3.642 2.458 -18.161 1.00 82.12 95 SER A CA 1
ATOM 708 C C . SER A 1 95 ? -2.875 1.141 -17.987 1.00 82.12 95 SER A C 1
ATOM 710 O O . SER A 1 95 ? -3.249 0.325 -17.145 1.00 82.12 95 SER A O 1
ATOM 712 N N . ALA A 1 96 ? -1.809 0.954 -18.774 1.00 85.75 96 ALA A N 1
ATOM 713 C CA . ALA A 1 96 ? -0.932 -0.211 -18.695 1.00 85.75 96 ALA A CA 1
ATOM 714 C C . ALA A 1 96 ? -0.480 -0.472 -17.252 1.00 85.75 96 ALA A C 1
ATOM 716 O O . ALA A 1 96 ? -0.040 0.454 -16.565 1.00 85.75 96 ALA A O 1
ATOM 717 N N . GLN A 1 97 ? -0.571 -1.722 -16.810 1.00 87.44 97 GLN A N 1
ATOM 718 C CA . GLN A 1 97 ? -0.087 -2.164 -15.503 1.00 87.44 97 GLN A CA 1
ATOM 719 C C . GLN A 1 97 ? 1.182 -3.000 -15.663 1.00 87.44 97 GLN A C 1
ATOM 721 O O . GLN A 1 97 ? 1.618 -3.293 -16.782 1.00 87.44 97 GLN A O 1
ATOM 726 N N . THR A 1 98 ? 1.799 -3.387 -14.545 1.00 91.75 98 THR A N 1
ATOM 727 C CA . THR A 1 98 ? 2.877 -4.379 -14.582 1.00 91.75 98 THR A CA 1
ATOM 728 C C . THR A 1 98 ? 2.286 -5.790 -14.603 1.00 91.75 98 THR A C 1
ATOM 730 O O . THR A 1 98 ? 1.294 -6.077 -13.935 1.00 91.75 98 THR A O 1
ATOM 733 N N . THR A 1 99 ? 2.881 -6.704 -15.370 1.00 91.69 99 THR A N 1
ATOM 734 C CA . THR A 1 99 ? 2.394 -8.092 -15.505 1.00 91.69 99 THR A CA 1
ATOM 735 C C . THR A 1 99 ? 2.439 -8.883 -14.199 1.00 91.69 99 THR A C 1
ATOM 737 O O . THR A 1 99 ? 1.761 -9.897 -14.056 1.00 91.69 99 THR A O 1
ATOM 740 N N . ASP A 1 100 ? 3.286 -8.451 -13.271 1.00 92.81 100 ASP A N 1
ATOM 741 C CA . ASP A 1 100 ? 3.504 -9.040 -11.954 1.00 92.81 100 ASP A CA 1
ATOM 742 C C . ASP A 1 100 ? 2.821 -8.255 -10.823 1.00 92.81 100 ASP A C 1
ATOM 744 O O . ASP A 1 100 ? 3.005 -8.584 -9.646 1.00 92.81 100 ASP A O 1
ATOM 748 N N . ALA A 1 101 ? 2.021 -7.238 -11.159 1.00 93.31 101 ALA A N 1
ATOM 749 C CA . ALA A 1 101 ? 1.308 -6.449 -10.172 1.00 93.31 101 ALA A CA 1
ATOM 750 C C . ALA A 1 101 ? 0.428 -7.358 -9.303 1.00 93.31 101 ALA A C 1
ATOM 752 O O . ALA A 1 101 ? -0.251 -8.266 -9.791 1.00 93.31 101 ALA A O 1
ATOM 753 N N . THR A 1 102 ? 0.475 -7.160 -7.991 1.00 95.25 102 THR A N 1
ATOM 754 C CA . THR A 1 102 ? -0.145 -8.056 -7.013 1.00 95.25 102 THR A CA 1
ATOM 755 C C . THR A 1 102 ? -0.982 -7.256 -6.028 1.00 95.25 102 THR A C 1
ATOM 757 O O . THR A 1 102 ? -0.527 -6.262 -5.473 1.00 95.25 102 THR A O 1
ATOM 760 N N . THR A 1 103 ? -2.195 -7.724 -5.761 1.00 96.25 103 THR A N 1
ATOM 761 C CA . THR A 1 103 ? -3.050 -7.221 -4.689 1.00 96.25 103 THR A CA 1
ATOM 762 C C . THR A 1 103 ? -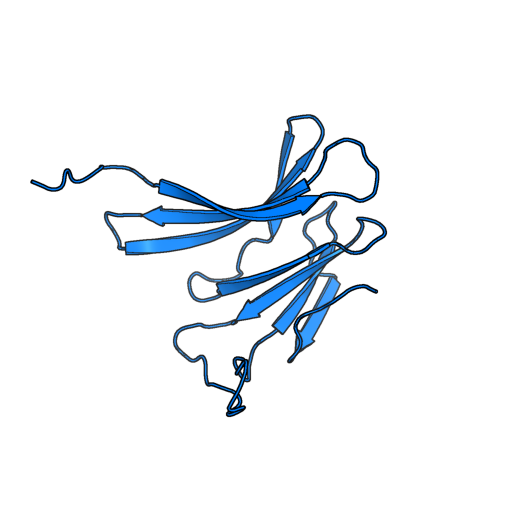2.829 -8.050 -3.430 1.00 96.25 103 THR A C 1
ATOM 764 O O . THR A 1 103 ? -3.002 -9.276 -3.420 1.00 96.25 103 THR A O 1
ATOM 767 N N . LEU A 1 104 ? -2.483 -7.386 -2.336 1.00 96.88 104 LEU A N 1
ATOM 768 C CA . LEU A 1 104 ? -2.411 -7.965 -1.002 1.00 96.88 104 LEU A CA 1
ATOM 769 C C . LEU A 1 104 ? -3.672 -7.585 -0.229 1.00 96.88 104 LEU A C 1
ATOM 771 O O . LEU A 1 104 ? -4.042 -6.419 -0.195 1.00 96.88 104 LEU A O 1
ATOM 775 N N . PHE A 1 105 ? -4.302 -8.549 0.438 1.00 96.44 105 PHE A N 1
ATOM 776 C CA . PHE A 1 105 ? -5.362 -8.274 1.407 1.00 96.44 105 PHE A CA 1
ATOM 777 C C . PHE A 1 105 ? -4.766 -8.326 2.805 1.00 96.44 105 PHE A C 1
ATOM 779 O O . PHE A 1 105 ? -4.434 -9.405 3.308 1.00 96.44 105 PHE A O 1
ATOM 786 N N . VAL A 1 106 ? -4.611 -7.155 3.408 1.00 97.69 106 VAL A N 1
ATOM 787 C CA . VAL A 1 106 ? -3.974 -6.960 4.710 1.00 97.69 106 VAL A CA 1
ATOM 788 C C . VAL A 1 106 ? -5.053 -6.711 5.753 1.00 97.69 106 VAL A C 1
ATOM 790 O O . VAL A 1 106 ? -5.927 -5.877 5.544 1.00 97.69 106 VAL A O 1
ATOM 793 N N . ASN A 1 107 ? -5.025 -7.438 6.868 1.00 96.75 107 ASN A N 1
ATOM 794 C CA . ASN A 1 107 ? -5.896 -7.143 7.999 1.00 96.75 107 ASN A CA 1
ATOM 795 C C . ASN A 1 107 ? -5.461 -5.817 8.638 1.00 96.75 107 ASN A C 1
ATOM 797 O O . ASN A 1 107 ? -4.312 -5.690 9.050 1.00 96.75 107 ASN A O 1
ATOM 801 N N . VAL A 1 108 ? -6.369 -4.849 8.734 1.00 95.00 108 VAL A N 1
ATOM 802 C CA . VAL A 1 108 ? -6.039 -3.494 9.207 1.00 95.00 108 VAL A CA 1
ATOM 803 C C . VAL A 1 108 ? -5.595 -3.489 10.672 1.00 95.00 108 VAL A C 1
ATOM 805 O O . VAL A 1 108 ? -4.661 -2.775 11.023 1.00 95.00 108 VAL A O 1
ATOM 808 N N . ALA A 1 109 ? -6.205 -4.324 11.516 1.00 92.38 109 ALA A N 1
ATOM 809 C CA . ALA A 1 109 ? -5.915 -4.360 12.948 1.00 92.38 109 ALA A CA 1
ATOM 810 C C . ALA A 1 109 ? -4.567 -5.019 13.281 1.00 92.38 109 ALA A C 1
ATOM 812 O O . ALA A 1 109 ? -3.963 -4.693 14.300 1.00 92.38 109 ALA A O 1
ATOM 813 N N . THR A 1 110 ? -4.103 -5.970 12.462 1.00 93.38 110 THR A N 1
ATOM 814 C CA . THR A 1 110 ? -2.886 -6.750 12.758 1.00 93.38 110 THR A CA 1
ATOM 815 C C . THR A 1 110 ? -1.738 -6.532 11.779 1.00 93.38 110 THR A C 1
ATOM 817 O O . THR A 1 110 ? -0.623 -6.969 12.055 1.00 93.38 110 THR A O 1
ATOM 820 N N . GLY A 1 111 ? -1.995 -5.930 10.618 1.00 95.12 111 GLY A N 1
ATOM 821 C CA . GLY A 1 111 ? -1.042 -5.849 9.507 1.00 95.12 111 GLY A CA 1
ATOM 822 C C . GLY A 1 111 ? -0.758 -7.194 8.821 1.00 95.12 111 GLY A C 1
ATOM 823 O O . GLY A 1 111 ? 0.118 -7.295 7.962 1.00 95.12 111 GLY A O 1
ATOM 824 N N . GLU A 1 112 ? -1.481 -8.262 9.176 1.00 96.62 112 GLU A N 1
ATOM 825 C CA . GLU A 1 112 ? -1.259 -9.591 8.608 1.00 96.62 112 GLU A CA 1
ATOM 826 C C . GLU A 1 112 ? -1.803 -9.680 7.175 1.00 96.62 112 GLU A C 1
ATOM 828 O O . GLU A 1 112 ? -2.983 -9.425 6.921 1.00 96.62 112 GLU A O 1
ATOM 833 N N . VAL A 1 113 ? -0.970 -10.130 6.235 1.00 97.06 113 VAL A N 1
ATOM 834 C CA . VAL A 1 113 ? -1.405 -10.445 4.867 1.00 97.06 113 VAL A CA 1
ATOM 835 C C . VAL A 1 113 ? -2.196 -11.756 4.868 1.00 97.06 113 VAL A C 1
ATOM 837 O O . VAL A 1 113 ? -1.620 -12.834 4.998 1.00 97.06 113 VAL A O 1
ATOM 840 N N . ARG A 1 114 ? -3.515 -11.683 4.667 1.00 96.69 114 ARG A N 1
ATOM 841 C CA . ARG A 1 114 ? -4.407 -12.857 4.611 1.00 96.69 114 ARG A CA 1
ATOM 842 C C . ARG A 1 114 ? -4.456 -13.512 3.239 1.00 96.69 114 ARG A C 1
ATOM 844 O O . ARG A 1 114 ? -4.675 -14.718 3.129 1.00 96.69 114 ARG A O 1
ATOM 851 N N . ARG A 1 115 ? -4.292 -12.723 2.178 1.00 94.62 115 ARG A N 1
ATOM 852 C CA . ARG A 1 115 ? -4.367 -13.213 0.799 1.00 94.62 115 ARG A CA 1
ATOM 853 C C . ARG A 1 115 ? -3.479 -12.387 -0.117 1.00 94.62 115 ARG A C 1
ATOM 855 O O . ARG A 1 115 ? -3.270 -11.202 0.113 1.00 94.62 115 ARG A O 1
ATOM 862 N N . ARG A 1 116 ? -2.984 -13.038 -1.167 1.00 95.69 116 ARG A N 1
ATOM 863 C CA . ARG A 1 116 ? -2.253 -12.424 -2.278 1.00 95.69 116 ARG A CA 1
ATOM 864 C C . ARG A 1 116 ? -2.898 -12.880 -3.576 1.00 95.69 116 ARG A C 1
ATOM 866 O O . ARG A 1 116 ? -3.193 -14.073 -3.705 1.00 95.69 116 ARG A O 1
ATOM 873 N N . VAL A 1 117 ? -3.156 -11.958 -4.493 1.00 93.94 117 VAL A N 1
ATOM 874 C CA . VAL A 1 117 ? -3.761 -12.263 -5.792 1.00 93.94 117 VAL A CA 1
ATOM 875 C C . VAL A 1 117 ? -3.068 -11.452 -6.877 1.00 93.94 117 VAL A C 1
ATOM 877 O O . VAL A 1 117 ? -2.777 -10.281 -6.684 1.00 93.94 117 VAL A O 1
ATOM 880 N N . LEU A 1 118 ? -2.775 -12.090 -8.004 1.00 91.56 118 LEU A N 1
ATOM 881 C CA . LEU A 1 118 ? -2.127 -11.449 -9.142 1.00 91.56 118 LEU A CA 1
ATOM 882 C C . LEU A 1 118 ? -3.141 -10.617 -9.948 1.00 91.56 118 LEU A C 1
ATOM 884 O O . LEU A 1 118 ? -4.234 -11.109 -10.233 1.00 91.56 118 LEU A O 1
ATOM 888 N N . GLY A 1 119 ? -2.735 -9.423 -10.384 1.00 72.31 119 GLY A N 1
ATOM 889 C CA . GLY A 1 119 ? -3.252 -8.786 -11.595 1.00 72.31 119 GLY A CA 1
ATOM 890 C C . GLY A 1 119 ? -4.522 -7.944 -11.477 1.00 72.31 119 GLY A C 1
ATOM 891 O O . GLY A 1 119 ? -5.279 -7.907 -12.446 1.00 72.31 119 GLY A O 1
ATOM 892 N N . PHE A 1 120 ? -4.787 -7.266 -10.355 1.00 75.44 120 PHE A N 1
ATOM 893 C CA . PHE A 1 120 ? -5.844 -6.248 -10.338 1.00 75.44 120 PHE A CA 1
ATOM 894 C C . PHE A 1 120 ? -5.622 -5.118 -9.327 1.00 75.44 120 PHE A C 1
ATOM 896 O O . PHE A 1 120 ? -5.099 -5.318 -8.231 1.00 75.44 120 PHE A O 1
ATOM 903 N N . ASP A 1 121 ? -6.104 -3.930 -9.684 1.00 76.62 121 ASP A N 1
ATOM 904 C CA . ASP A 1 121 ? -6.362 -2.865 -8.722 1.00 76.62 121 ASP A CA 1
ATOM 905 C C . ASP A 1 121 ? -7.753 -3.085 -8.115 1.00 76.62 121 ASP A C 1
ATOM 907 O O . ASP A 1 121 ? -8.746 -3.240 -8.834 1.00 76.62 121 ASP A O 1
ATOM 911 N N . ALA A 1 122 ? -7.825 -3.203 -6.792 1.00 77.75 122 ALA A N 1
ATOM 912 C CA . ALA A 1 122 ? -9.068 -3.550 -6.120 1.00 77.75 122 ALA A CA 1
ATOM 913 C C . ALA A 1 122 ? -9.942 -2.310 -5.953 1.00 77.75 122 ALA A C 1
ATOM 915 O O . ALA A 1 122 ? -9.522 -1.316 -5.369 1.00 77.75 122 ALA A O 1
ATOM 916 N N . THR A 1 123 ? -11.195 -2.411 -6.386 1.00 78.56 123 THR A N 1
ATOM 917 C CA . THR A 1 123 ? -12.225 -1.416 -6.085 1.00 78.56 123 THR A CA 1
ATOM 918 C C . THR A 1 123 ? -13.351 -2.085 -5.317 1.00 78.56 123 THR A C 1
ATOM 920 O O . THR A 1 123 ? -13.773 -3.198 -5.642 1.00 78.56 123 THR A O 1
ATOM 923 N N . TRP A 1 124 ? -13.813 -1.416 -4.266 1.00 77.94 124 TRP A N 1
ATOM 924 C CA . TRP A 1 124 ? -14.996 -1.834 -3.528 1.00 77.94 124 TRP A CA 1
ATOM 925 C C . TRP A 1 124 ? -16.201 -1.045 -4.060 1.00 77.94 124 TRP A C 1
ATOM 927 O O . TRP A 1 124 ? -16.076 0.170 -4.229 1.00 77.94 124 TRP A O 1
ATOM 937 N N . PRO A 1 125 ? -17.322 -1.711 -4.386 1.00 62.00 125 PRO A N 1
ATOM 938 C CA . PRO A 1 125 ? -18.546 -1.044 -4.823 1.00 62.00 12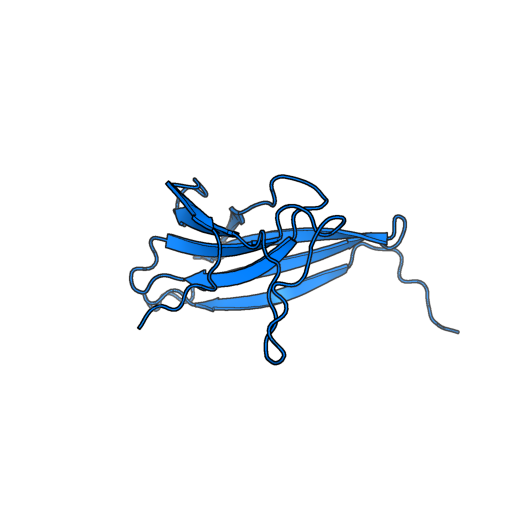5 PRO A CA 1
ATOM 939 C C . PRO A 1 125 ? -19.292 -0.350 -3.677 1.00 62.00 125 PRO A C 1
ATOM 941 O O . PRO A 1 125 ? -19.118 -0.766 -2.506 1.00 62.00 125 PRO A O 1
#

Radius of gyration: 15.78 Å; chains: 1; bounding box: 41×42×43 Å

Sequence (125 aa):
MPQIVEGTTESTAQLRFLAGGDGGYVQGVTRFDAATGAERQHLSLVQDAEVYTVHLPASATETIVGFELSPNDQYLAVHIVPNRETAASDGYPVSAQTTDATTLFVNVATGEVRRRVLGFDATWP

Secondary structure (DSSP, 8-state):
------SEEEEEEEEEE-TTSSS-EEEEEEEEETTTTEEEEEEEEEETTEEEEEE--SSSS-EEEEEEE-TTSSEEEEEEES-TTT--B---SSS--BTT-EEEEEETTT--EEEEEES------